Protein AF-A0A1Y0VRA6-F1 (afdb_monomer)

Sequence (64 aa):
MLKFAQQLSEGRDVGLISVKLSNAITDYSLKNDFIIPKALSDLYAIAAKNAEKYRGIMSTNIWL

Mean predicted aligned error: 4.43 Å

Structure (mmCIF, N/CA/C/O backbone):
data_AF-A0A1Y0VRA6-F1
#
_entry.id   AF-A0A1Y0VRA6-F1
#
loop_
_atom_site.group_PDB
_atom_site.id
_atom_site.type_symbol
_atom_site.label_atom_id
_atom_site.label_alt_id
_atom_site.label_comp_id
_atom_site.label_asym_id
_atom_site.label_entity_id
_atom_site.label_seq_id
_atom_site.pdbx_PDB_ins_code
_atom_site.Cartn_x
_atom_site.Cartn_y
_atom_site.Cartn_z
_atom_site.occupancy
_atom_site.B_iso_or_equiv
_atom_site.auth_seq_id
_atom_site.auth_comp_id
_atom_site.auth_asym_id
_atom_site.auth_atom_id
_atom_site.pdbx_PDB_model_num
ATOM 1 N N . MET A 1 1 ? -6.328 -2.699 -8.983 1.00 80.75 1 MET A N 1
ATOM 2 C CA . MET A 1 1 ? -6.707 -1.312 -8.627 1.00 80.75 1 MET A CA 1
ATOM 3 C C . MET A 1 1 ? -8.218 -1.104 -8.593 1.00 80.75 1 MET A C 1
ATOM 5 O O . MET A 1 1 ? -8.715 -0.797 -7.520 1.00 80.75 1 MET A O 1
ATOM 9 N N . LEU A 1 2 ? -8.966 -1.371 -9.674 1.00 85.88 2 LEU A N 1
ATOM 10 C CA . LEU A 1 2 ? -10.438 -1.213 -9.714 1.00 85.88 2 LEU A CA 1
ATOM 11 C C . LEU A 1 2 ? -11.189 -1.914 -8.569 1.00 85.88 2 LEU A C 1
ATOM 13 O O . LEU A 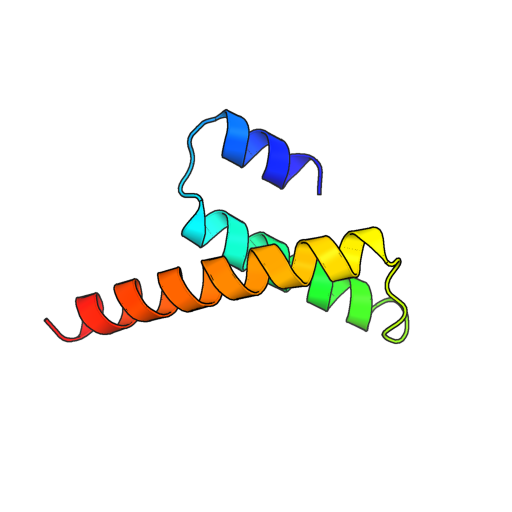1 2 ? -12.061 -1.318 -7.948 1.00 85.88 2 LEU A O 1
ATOM 17 N N . LYS A 1 3 ? -10.778 -3.138 -8.215 1.00 91.56 3 LYS A N 1
ATOM 18 C CA . LYS A 1 3 ? -11.330 -3.872 -7.066 1.00 91.56 3 LYS A CA 1
ATOM 19 C C . LYS A 1 3 ? -11.276 -3.073 -5.756 1.00 91.56 3 LYS A C 1
ATOM 21 O O . LYS A 1 3 ? -12.218 -3.127 -4.984 1.00 91.56 3 LYS A O 1
ATOM 26 N N . PHE A 1 4 ? -10.197 -2.337 -5.488 1.00 87.31 4 PHE A N 1
ATOM 27 C CA . PHE A 1 4 ? -10.066 -1.563 -4.248 1.00 87.31 4 PHE A CA 1
ATOM 28 C C . PHE A 1 4 ? -10.949 -0.314 -4.260 1.00 87.31 4 PHE A C 1
ATOM 30 O O . PHE A 1 4 ? -11.561 0.000 -3.245 1.00 87.31 4 PHE A O 1
ATOM 37 N N . ALA A 1 5 ? -11.079 0.344 -5.416 1.00 83.81 5 ALA A N 1
ATOM 38 C CA . ALA A 1 5 ? -12.019 1.450 -5.591 1.00 83.81 5 ALA A CA 1
ATOM 39 C C . ALA A 1 5 ? -13.470 0.995 -5.358 1.00 83.81 5 ALA A C 1
ATOM 41 O O . ALA A 1 5 ? -14.212 1.652 -4.634 1.00 83.81 5 ALA A O 1
ATOM 42 N N . GLN A 1 6 ? -13.837 -0.179 -5.881 1.00 86.62 6 GLN A N 1
ATOM 43 C CA . GLN A 1 6 ? -15.142 -0.788 -5.627 1.00 86.62 6 GLN A CA 1
ATOM 44 C C . GLN A 1 6 ? -15.357 -1.077 -4.132 1.00 86.62 6 GLN A C 1
ATOM 46 O O . GLN A 1 6 ? -16.386 -0.712 -3.572 1.00 86.62 6 GLN A O 1
ATOM 51 N N . GLN A 1 7 ? -14.370 -1.665 -3.452 1.00 87.88 7 GLN A N 1
ATOM 52 C CA . GLN A 1 7 ? -14.468 -1.937 -2.014 1.00 87.88 7 GLN A CA 1
ATOM 53 C C . GLN A 1 7 ? -14.665 -0.660 -1.185 1.00 87.88 7 GLN A C 1
ATOM 55 O O . GLN A 1 7 ? -15.432 -0.680 -0.227 1.00 87.88 7 GLN A O 1
ATOM 60 N N . LEU A 1 8 ? -14.019 0.446 -1.570 1.00 85.00 8 LEU A N 1
ATOM 61 C CA . LEU A 1 8 ? -14.232 1.749 -0.934 1.00 85.00 8 LEU A CA 1
ATOM 62 C C . LEU A 1 8 ? -15.653 2.269 -1.175 1.00 85.00 8 LEU A C 1
ATOM 64 O O . LEU A 1 8 ? -16.289 2.734 -0.235 1.00 85.00 8 LEU A O 1
ATOM 68 N N . SER A 1 9 ? -16.177 2.147 -2.400 1.00 82.38 9 SER A N 1
ATOM 69 C CA . SER A 1 9 ? -17.561 2.549 -2.701 1.00 82.38 9 SER A CA 1
ATOM 70 C C . SER A 1 9 ? -18.613 1.710 -1.970 1.00 82.38 9 SER A C 1
ATOM 72 O O . SER A 1 9 ? -19.685 2.210 -1.654 1.00 82.38 9 SER A O 1
ATOM 74 N N . GLU A 1 10 ? -18.290 0.458 -1.642 1.00 89.56 10 GLU A N 1
ATOM 75 C CA . GLU A 1 10 ? -19.130 -0.442 -0.841 1.00 89.56 10 GLU A CA 1
ATOM 76 C C . GLU A 1 10 ? -19.060 -0.14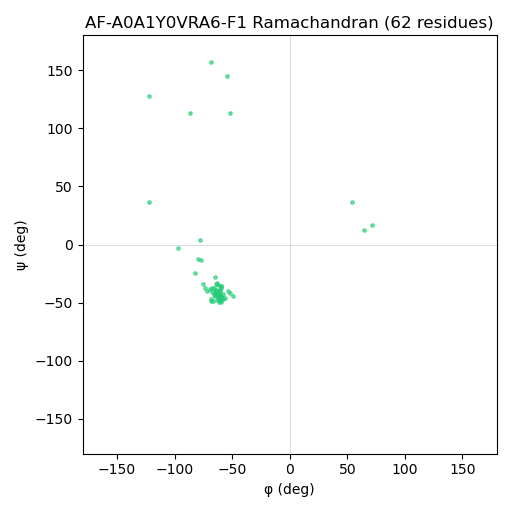1 0.670 1.00 89.56 10 GLU A C 1
ATOM 78 O O . GLU A 1 10 ? -19.625 -0.884 1.470 1.00 89.56 10 GLU A O 1
ATOM 83 N N . GLY A 1 11 ? -18.340 0.910 1.086 1.00 82.31 11 GLY A N 1
ATOM 84 C CA . GLY A 1 11 ? -18.209 1.305 2.491 1.00 82.31 11 GLY A CA 1
ATOM 85 C C . GLY A 1 11 ? -17.350 0.357 3.330 1.00 82.31 11 GLY A C 1
ATOM 86 O O . GLY A 1 11 ? -17.427 0.380 4.558 1.00 82.31 11 GLY A O 1
ATOM 87 N N . ARG A 1 12 ? -16.537 -0.500 2.697 1.00 86.31 12 ARG A N 1
ATOM 88 C CA . ARG A 1 12 ? -15.633 -1.390 3.434 1.00 86.31 12 ARG A CA 1
ATOM 89 C C . ARG A 1 12 ? -14.527 -0.593 4.132 1.00 86.31 12 ARG A C 1
ATOM 91 O O . ARG A 1 12 ? -14.175 0.507 3.714 1.00 86.31 12 ARG A O 1
ATOM 98 N N . ASP A 1 13 ? -13.950 -1.196 5.174 1.00 88.38 13 ASP A N 1
ATOM 99 C CA . ASP A 1 13 ? -12.938 -0.562 6.023 1.00 88.38 13 ASP A CA 1
ATOM 100 C C . ASP A 1 13 ? -11.771 0.028 5.209 1.00 88.38 13 ASP A C 1
ATOM 102 O O . ASP A 1 13 ? -10.974 -0.685 4.587 1.00 88.38 13 ASP A O 1
ATOM 106 N N . VAL A 1 14 ? -11.682 1.359 5.231 1.00 88.50 14 VAL A N 1
ATOM 107 C CA . VAL A 1 14 ? -10.714 2.141 4.453 1.00 88.50 14 VAL A CA 1
ATOM 108 C C . VAL A 1 14 ? -9.278 1.808 4.858 1.00 88.50 14 VAL A C 1
ATOM 110 O O . VAL A 1 14 ? -8.393 1.783 4.000 1.00 88.50 14 VAL A O 1
ATOM 113 N N . GLY A 1 15 ? -9.025 1.526 6.138 1.00 90.44 15 GLY A N 1
ATOM 114 C CA . GLY A 1 15 ? -7.695 1.201 6.647 1.00 90.44 15 GLY A CA 1
ATOM 115 C C . GLY A 1 15 ? -7.198 -0.148 6.134 1.00 90.44 15 GLY A C 1
ATOM 116 O O . GLY A 1 15 ? -6.107 -0.237 5.564 1.00 90.44 15 GLY A O 1
ATOM 117 N N . LEU A 1 16 ? -8.031 -1.184 6.225 1.00 89.88 16 LEU A N 1
ATOM 118 C CA . LEU A 1 16 ? -7.727 -2.514 5.704 1.00 89.88 16 LEU A CA 1
ATOM 119 C C . LEU A 1 16 ? -7.565 -2.513 4.178 1.00 89.88 16 LEU A C 1
ATOM 121 O O . LEU A 1 16 ? -6.687 -3.196 3.645 1.00 89.88 16 LEU A O 1
ATOM 125 N N . ILE A 1 17 ? -8.391 -1.754 3.455 1.00 93.75 17 ILE A N 1
ATOM 126 C CA . ILE A 1 17 ? -8.238 -1.603 2.002 1.00 93.75 17 ILE A CA 1
ATOM 127 C C . ILE A 1 17 ? -6.929 -0.895 1.678 1.00 93.75 17 ILE A C 1
ATOM 129 O O . ILE A 1 17 ? -6.228 -1.329 0.768 1.00 93.75 17 ILE A O 1
ATOM 133 N N . SER A 1 18 ? -6.568 0.139 2.438 1.00 93.00 18 SER A N 1
ATOM 134 C CA . SER A 1 18 ? -5.317 0.876 2.248 1.00 93.00 18 SER A CA 1
ATOM 135 C C . SER A 1 18 ? -4.094 -0.024 2.438 1.00 93.00 18 SER A C 1
ATOM 137 O O . SER A 1 18 ? -3.174 0.038 1.629 1.00 93.00 18 SER A O 1
ATOM 139 N N . VAL A 1 19 ? -4.119 -0.940 3.417 1.00 93.31 19 VAL A N 1
ATOM 140 C CA . VAL A 1 19 ? -3.085 -1.981 3.593 1.00 93.31 19 VAL A CA 1
ATOM 141 C C . VAL A 1 19 ? -2.985 -2.884 2.360 1.00 93.31 19 VAL A C 1
ATOM 143 O O . VAL A 1 19 ? -1.897 -3.130 1.840 1.00 93.31 19 VAL A O 1
ATOM 146 N N . LYS A 1 20 ? -4.120 -3.398 1.874 1.00 94.25 20 LYS A N 1
ATOM 147 C CA . LYS A 1 20 ? -4.130 -4.301 0.711 1.00 94.25 20 LYS A CA 1
ATOM 148 C C . LYS A 1 20 ? -3.677 -3.5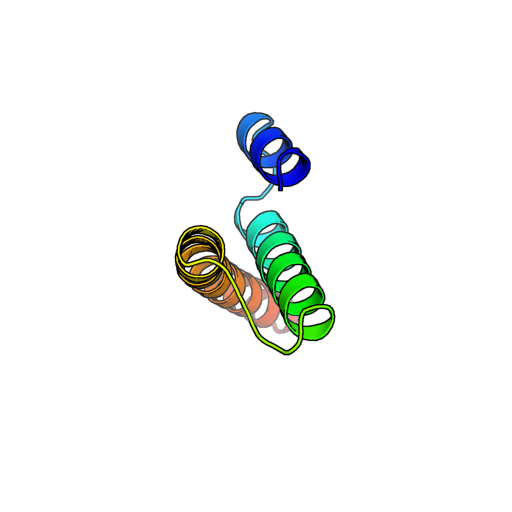87 -0.560 1.00 94.25 20 LYS A C 1
ATOM 150 O O . LYS A 1 20 ? -2.978 -4.178 -1.378 1.00 94.25 20 LYS A O 1
ATOM 155 N N . LEU A 1 21 ? -4.064 -2.325 -0.711 1.00 94.19 21 LEU A N 1
ATOM 156 C CA . LEU A 1 21 ? -3.703 -1.485 -1.839 1.00 94.19 21 LEU A CA 1
ATOM 157 C C . LEU A 1 21 ? -2.209 -1.151 -1.832 1.00 94.19 21 LEU A C 1
ATOM 159 O O . LEU A 1 21 ? -1.568 -1.331 -2.863 1.00 94.19 21 LEU A O 1
ATOM 163 N N . SER A 1 22 ? -1.644 -0.734 -0.691 1.00 94.44 22 SER A N 1
ATOM 164 C CA . SER A 1 22 ? -0.209 -0.445 -0.589 1.00 94.44 22 SER A CA 1
ATOM 165 C C . SER A 1 22 ? 0.620 -1.674 -0.950 1.00 94.44 22 SER A C 1
ATOM 167 O O . SER A 1 22 ? 1.520 -1.576 -1.776 1.00 94.44 22 SER A O 1
ATOM 169 N N . ASN A 1 23 ? 0.248 -2.846 -0.422 1.00 95.00 23 ASN A N 1
ATOM 170 C CA . ASN A 1 23 ? 0.941 -4.100 -0.713 1.00 95.00 23 ASN A CA 1
ATOM 171 C C . ASN A 1 23 ? 0.833 -4.475 -2.198 1.00 95.00 23 ASN A C 1
ATOM 173 O O . ASN A 1 23 ? 1.826 -4.850 -2.808 1.00 95.00 23 ASN A O 1
ATOM 177 N N . ALA A 1 24 ? -0.345 -4.316 -2.810 1.00 95.12 24 ALA A N 1
ATOM 178 C CA . ALA A 1 24 ? -0.523 -4.603 -4.231 1.00 95.12 24 ALA A CA 1
ATOM 179 C C . ALA A 1 24 ? 0.312 -3.679 -5.137 1.00 95.12 24 ALA A C 1
ATOM 181 O O . ALA A 1 24 ? 0.768 -4.114 -6.194 1.00 95.12 24 ALA A O 1
ATOM 182 N N . ILE A 1 25 ? 0.507 -2.412 -4.750 1.00 94.81 25 ILE A N 1
ATOM 183 C CA . ILE A 1 25 ? 1.376 -1.483 -5.488 1.00 94.81 25 ILE A CA 1
ATOM 184 C C . ILE A 1 25 ? 2.851 -1.860 -5.294 1.00 94.81 25 ILE A C 1
ATOM 186 O O . ILE A 1 25 ? 3.605 -1.848 -6.264 1.00 94.81 25 ILE A O 1
ATOM 190 N N . THR A 1 26 ? 3.258 -2.254 -4.084 1.00 94.31 26 THR A N 1
ATOM 191 C CA . THR A 1 26 ? 4.609 -2.773 -3.826 1.00 94.31 26 THR A CA 1
ATOM 192 C C . THR A 1 26 ? 4.895 -4.026 -4.653 1.00 94.31 26 THR A C 1
ATOM 194 O O . THR A 1 26 ? 5.912 -4.073 -5.336 1.00 94.31 26 THR A O 1
ATOM 197 N N . ASP A 1 27 ? 3.979 -4.996 -4.682 1.00 95.56 27 ASP A N 1
ATOM 198 C CA . ASP A 1 27 ? 4.118 -6.215 -5.488 1.00 95.56 27 ASP A CA 1
ATOM 199 C C . ASP A 1 27 ? 4.214 -5.910 -6.984 1.00 95.56 27 ASP A C 1
ATOM 201 O O . ASP A 1 27 ? 4.988 -6.539 -7.705 1.00 95.56 27 ASP A O 1
ATOM 205 N N . TYR A 1 28 ? 3.427 -4.944 -7.467 1.00 94.25 28 TYR A N 1
ATOM 206 C CA . TYR A 1 28 ? 3.550 -4.461 -8.838 1.00 94.25 28 TYR A CA 1
ATOM 207 C C . TYR A 1 28 ? 4.944 -3.875 -9.082 1.00 94.25 28 TYR A C 1
ATOM 209 O O . TYR A 1 28 ? 5.583 -4.243 -10.061 1.00 94.25 28 TYR A O 1
ATOM 217 N N . SER A 1 29 ? 5.431 -3.012 -8.188 1.00 94.50 29 SER A N 1
ATOM 218 C CA . SER A 1 29 ? 6.755 -2.390 -8.290 1.00 94.50 29 SER A CA 1
ATOM 219 C C . SER A 1 29 ? 7.869 -3.440 -8.358 1.00 94.50 29 SER A C 1
ATOM 221 O O . SER A 1 29 ? 8.695 -3.403 -9.264 1.00 94.50 29 SER A O 1
ATOM 223 N N . LEU A 1 30 ? 7.824 -4.450 -7.482 1.00 95.94 30 LEU A N 1
ATOM 224 C CA . LEU A 1 30 ? 8.786 -5.558 -7.462 1.00 95.94 30 LEU A CA 1
ATOM 225 C C . LEU A 1 30 ? 8.808 -6.354 -8.772 1.00 95.94 30 LEU A C 1
ATOM 227 O O . LEU A 1 30 ? 9.865 -6.801 -9.200 1.00 95.94 30 LEU A O 1
ATOM 231 N N . LYS A 1 31 ? 7.652 -6.525 -9.420 1.00 96.00 31 LYS A N 1
ATOM 232 C CA . LYS A 1 31 ? 7.537 -7.236 -10.705 1.00 96.00 31 LYS A CA 1
ATOM 233 C C . LYS A 1 31 ? 7.941 -6.397 -11.918 1.00 96.00 31 LYS A C 1
ATOM 235 O O . LYS A 1 31 ? 8.045 -6.951 -13.005 1.00 96.00 31 LYS A O 1
ATOM 240 N N . ASN A 1 32 ? 8.106 -5.088 -11.747 1.00 94.94 32 ASN A N 1
ATOM 241 C CA . ASN A 1 32 ? 8.410 -4.138 -12.816 1.00 94.94 32 ASN A CA 1
ATOM 242 C C . ASN A 1 32 ? 9.719 -3.385 -12.523 1.00 94.94 32 ASN A C 1
ATOM 244 O O . ASN A 1 32 ? 9.809 -2.189 -12.781 1.00 94.94 32 ASN A O 1
ATOM 248 N N . ASP A 1 33 ? 10.709 -4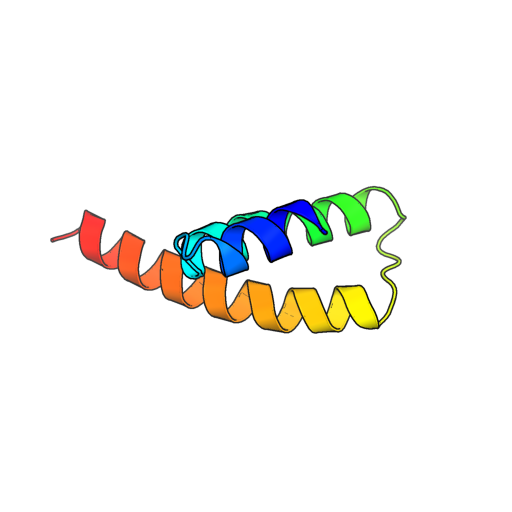.062 -11.930 1.00 95.00 33 ASP A N 1
ATOM 249 C CA . ASP A 1 33 ? 12.051 -3.518 -11.668 1.00 95.00 33 ASP A CA 1
ATOM 250 C C . ASP A 1 33 ? 12.052 -2.191 -10.892 1.00 95.00 33 ASP A C 1
ATOM 252 O O . ASP A 1 33 ? 12.855 -1.293 -11.135 1.00 95.00 33 ASP A O 1
ATOM 256 N N . PHE A 1 34 ? 11.124 -2.059 -9.942 1.00 91.62 34 PHE A N 1
ATOM 257 C CA . PHE A 1 34 ? 10.902 -0.856 -9.137 1.00 91.62 34 PHE A CA 1
ATOM 258 C C . PHE A 1 34 ? 10.442 0.378 -9.932 1.00 91.62 34 PHE A C 1
ATOM 260 O O . PHE A 1 34 ? 10.390 1.489 -9.397 1.00 91.62 34 PHE A O 1
ATOM 267 N N . ILE A 1 35 ? 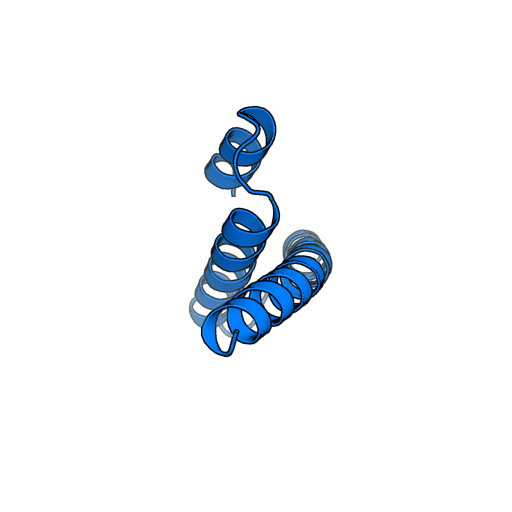10.051 0.197 -11.195 1.00 91.81 35 ILE A N 1
ATOM 268 C CA . ILE A 1 35 ? 9.502 1.248 -12.044 1.00 91.81 35 ILE A CA 1
ATOM 269 C C . ILE A 1 35 ? 7.996 1.326 -11.814 1.00 91.81 35 ILE A C 1
ATOM 271 O O . ILE A 1 35 ? 7.218 0.441 -12.177 1.00 91.81 35 ILE A O 1
ATOM 275 N N . ILE A 1 36 ? 7.568 2.441 -11.233 1.00 92.38 36 ILE A N 1
ATOM 276 C CA . ILE A 1 36 ? 6.163 2.730 -10.958 1.00 92.38 36 ILE A CA 1
ATOM 277 C C . ILE A 1 36 ? 5.743 4.039 -11.630 1.00 92.38 36 ILE A C 1
ATOM 279 O O . ILE A 1 36 ? 6.379 5.074 -11.420 1.00 92.38 36 ILE A O 1
ATOM 283 N N . PRO A 1 37 ? 4.644 4.037 -12.411 1.00 95.06 37 PRO A N 1
ATOM 284 C CA . PRO A 1 37 ? 4.036 5.260 -12.913 1.00 95.06 37 PRO A CA 1
ATOM 285 C C . PRO A 1 37 ? 3.708 6.226 -11.774 1.00 95.06 37 PRO A C 1
ATOM 287 O O . PRO A 1 37 ? 3.251 5.801 -10.709 1.00 95.06 37 PRO A O 1
ATOM 290 N N . LYS A 1 38 ? 3.845 7.532 -12.029 1.00 94.25 38 LYS A N 1
ATOM 291 C CA . LYS A 1 38 ? 3.588 8.586 -11.034 1.00 94.25 38 LYS A CA 1
ATOM 292 C C . LYS A 1 38 ? 2.241 8.416 -10.323 1.00 94.25 38 LYS A C 1
ATOM 294 O O . LYS A 1 38 ? 2.193 8.457 -9.104 1.00 94.25 38 LYS A O 1
ATOM 299 N N . ALA A 1 39 ? 1.179 8.109 -11.067 1.00 93.44 39 ALA A N 1
ATOM 300 C CA . ALA A 1 39 ? -0.150 7.892 -10.496 1.00 93.44 39 ALA A CA 1
ATOM 301 C C . ALA A 1 39 ? -0.203 6.742 -9.467 1.00 93.44 39 ALA A C 1
ATOM 303 O O . ALA A 1 39 ? -0.926 6.841 -8.478 1.00 93.44 39 ALA A O 1
ATOM 304 N N . LEU A 1 40 ? 0.558 5.657 -9.670 1.00 93.50 40 LEU A N 1
ATOM 305 C CA . LEU A 1 40 ? 0.644 4.564 -8.693 1.00 93.50 40 LEU A CA 1
ATOM 306 C C . LEU A 1 40 ? 1.513 4.941 -7.494 1.00 93.50 40 LEU A C 1
ATOM 308 O O . LEU A 1 40 ? 1.197 4.533 -6.381 1.00 93.50 40 LEU A O 1
ATOM 312 N N . SER A 1 41 ? 2.563 5.735 -7.708 1.00 94.88 41 SER A N 1
ATOM 313 C CA . SER A 1 41 ? 3.389 6.273 -6.623 1.00 94.88 41 SER A CA 1
ATOM 314 C C . SER A 1 41 ? 2.583 7.205 -5.709 1.00 94.88 41 SER A C 1
ATOM 316 O O . SER A 1 41 ? 2.555 7.017 -4.493 1.00 94.88 41 SER A O 1
ATOM 318 N N . ASP A 1 42 ? 1.832 8.141 -6.295 1.00 95.50 42 ASP A N 1
ATOM 319 C CA . ASP A 1 42 ? 0.957 9.062 -5.562 1.00 95.50 42 ASP A CA 1
ATOM 320 C C . ASP A 1 42 ? -0.119 8.285 -4.782 1.00 95.50 42 ASP A C 1
ATOM 322 O O . ASP A 1 42 ? -0.363 8.536 -3.599 1.00 95.50 42 ASP A O 1
ATOM 326 N N . LEU A 1 43 ? -0.721 7.272 -5.418 1.00 93.38 43 LEU A N 1
ATOM 327 C CA . LEU A 1 43 ? -1.699 6.399 -4.773 1.00 93.38 43 LEU A CA 1
ATOM 328 C C . LEU A 1 43 ? -1.085 5.591 -3.622 1.00 93.38 43 LEU A C 1
ATOM 330 O O . LEU A 1 43 ? -1.718 5.435 -2.576 1.00 93.38 43 LEU A O 1
ATOM 334 N N . TYR A 1 44 ? 0.142 5.095 -3.791 1.00 94.81 44 TYR A N 1
ATOM 335 C CA . TYR A 1 44 ? 0.872 4.392 -2.743 1.00 94.81 44 TYR A CA 1
ATOM 336 C C . TYR A 1 44 ? 1.123 5.293 -1.538 1.00 94.81 44 TYR A C 1
ATOM 338 O O . TYR A 1 44 ? 0.874 4.858 -0.420 1.00 94.81 44 TYR A O 1
ATOM 346 N N . ALA A 1 45 ? 1.540 6.546 -1.739 1.00 95.50 45 ALA A N 1
ATOM 347 C CA . ALA A 1 45 ? 1.787 7.479 -0.641 1.00 95.50 45 ALA A CA 1
ATOM 348 C C . ALA A 1 45 ? 0.532 7.694 0.227 1.00 95.50 45 ALA A C 1
ATOM 350 O O . ALA A 1 45 ? 0.599 7.661 1.458 1.00 95.50 45 ALA A O 1
ATOM 351 N N . ILE A 1 46 ? -0.633 7.842 -0.412 1.00 93.31 46 ILE A N 1
ATOM 352 C CA . ILE A 1 46 ? -1.920 7.983 0.283 1.00 93.31 46 ILE A CA 1
AT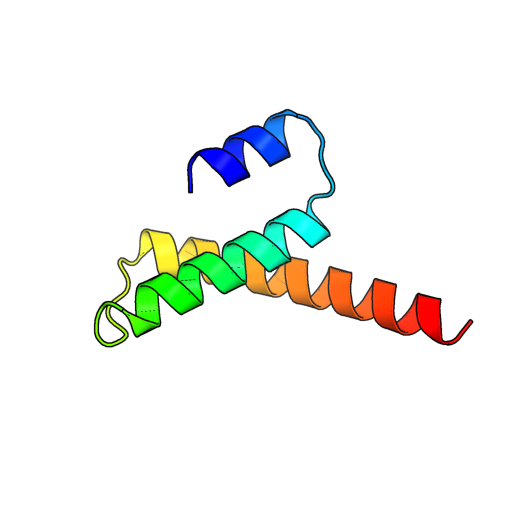OM 353 C C . ILE A 1 46 ? -2.283 6.684 1.018 1.00 93.31 46 ILE A C 1
ATOM 355 O O . ILE A 1 46 ? -2.635 6.709 2.201 1.00 93.31 46 ILE A O 1
ATOM 359 N N . ALA A 1 47 ? -2.180 5.542 0.334 1.00 92.94 47 ALA A N 1
ATOM 360 C CA . ALA A 1 47 ? -2.526 4.239 0.894 1.00 92.94 47 ALA A CA 1
ATOM 361 C C . ALA A 1 47 ? -1.609 3.851 2.066 1.00 92.94 47 ALA A C 1
ATOM 363 O O . ALA A 1 47 ? -2.095 3.390 3.094 1.00 92.94 47 ALA A O 1
ATOM 364 N N . ALA A 1 48 ? -0.301 4.084 1.953 1.00 92.88 48 ALA A N 1
ATOM 365 C CA . ALA A 1 48 ? 0.684 3.768 2.981 1.00 92.88 48 ALA A CA 1
ATOM 366 C C . ALA A 1 48 ? 0.422 4.550 4.274 1.00 92.88 48 ALA A C 1
ATOM 368 O O . ALA A 1 48 ? 0.395 3.950 5.346 1.00 92.88 48 ALA A O 1
ATOM 369 N N . LYS A 1 49 ? 0.119 5.851 4.174 1.00 93.56 49 LYS A N 1
ATOM 370 C CA . LYS A 1 49 ? -0.231 6.687 5.334 1.00 93.56 49 LYS A CA 1
ATOM 371 C C . LYS A 1 49 ? -1.471 6.170 6.071 1.00 93.56 49 LYS A C 1
ATOM 373 O O . LYS A 1 49 ? -1.485 6.074 7.298 1.00 93.56 49 LYS A O 1
ATOM 378 N N . ASN A 1 50 ? -2.521 5.814 5.331 1.00 90.62 50 ASN A N 1
ATOM 379 C CA . ASN A 1 50 ? -3.745 5.266 5.923 1.00 90.62 50 ASN A CA 1
ATOM 380 C C . ASN A 1 50 ? -3.524 3.864 6.512 1.00 90.62 50 ASN A C 1
ATOM 382 O O . ASN A 1 50 ? -4.060 3.544 7.573 1.00 90.62 50 ASN A O 1
ATOM 386 N N . ALA A 1 51 ? -2.715 3.043 5.842 1.00 91.50 51 ALA A N 1
ATOM 387 C CA . ALA A 1 51 ? -2.343 1.711 6.294 1.00 91.50 51 ALA A CA 1
ATOM 388 C C . ALA A 1 51 ? -1.525 1.753 7.591 1.00 91.50 51 ALA A C 1
ATOM 390 O O . ALA A 1 51 ? -1.766 0.949 8.487 1.00 91.50 51 ALA A O 1
ATOM 391 N N . GLU A 1 52 ? -0.579 2.684 7.712 1.00 91.56 52 GLU A N 1
ATOM 392 C CA . GLU A 1 52 ? 0.217 2.894 8.923 1.00 91.56 52 GLU A CA 1
ATOM 393 C C . GLU A 1 52 ? -0.673 3.270 10.109 1.00 91.56 52 GLU A C 1
ATOM 395 O O . GLU A 1 52 ? -0.628 2.604 11.143 1.00 91.56 52 GLU A O 1
ATOM 400 N N . LYS A 1 53 ? -1.563 4.255 9.930 1.00 90.81 53 LYS A N 1
ATOM 401 C CA . LYS A 1 53 ? -2.534 4.643 10.963 1.00 90.81 53 LYS A CA 1
ATOM 402 C C . LYS A 1 53 ? -3.402 3.460 11.402 1.00 90.81 53 LYS A C 1
ATOM 404 O O . LYS A 1 53 ? -3.586 3.246 12.596 1.00 90.81 53 LYS A O 1
ATOM 409 N N . TYR A 1 54 ? -3.921 2.685 10.448 1.00 90.88 54 TYR A N 1
ATOM 410 C CA . TYR A 1 54 ? -4.737 1.506 10.740 1.00 90.88 54 TYR A CA 1
ATOM 411 C C . TYR A 1 54 ? -3.953 0.439 11.513 1.00 90.88 54 TYR A C 1
ATOM 413 O O . TYR A 1 54 ? -4.444 -0.072 12.516 1.00 90.88 54 TYR A O 1
ATOM 421 N N . ARG A 1 55 ? -2.722 0.129 11.085 1.00 86.44 55 ARG A N 1
ATOM 422 C CA . ARG A 1 55 ? -1.849 -0.824 11.785 1.00 86.44 55 ARG A CA 1
ATOM 423 C C . ARG A 1 55 ? -1.531 -0.360 13.201 1.00 86.44 55 ARG A C 1
ATOM 425 O O . ARG A 1 55 ? -1.556 -1.197 14.090 1.00 86.44 55 ARG A O 1
ATOM 432 N N . GLY A 1 56 ? -1.295 0.937 13.405 1.00 87.81 56 GLY A N 1
ATOM 433 C CA . GLY A 1 56 ? -1.069 1.519 14.729 1.00 87.81 56 GLY A CA 1
ATOM 434 C C . GLY A 1 56 ? -2.271 1.355 15.661 1.00 87.81 56 GLY A C 1
ATOM 435 O O . GLY A 1 56 ? -2.109 0.921 16.792 1.00 87.81 56 GLY A O 1
ATOM 436 N N . ILE A 1 57 ? -3.487 1.623 15.175 1.00 86.06 57 ILE A N 1
ATOM 437 C CA . ILE A 1 57 ? -4.718 1.425 15.963 1.00 86.06 57 ILE A CA 1
ATOM 438 C C . ILE A 1 57 ? -4.932 -0.062 16.281 1.00 86.06 57 ILE A C 1
ATOM 440 O O . ILE A 1 57 ? -5.253 -0.430 17.411 1.00 86.06 57 ILE A O 1
ATOM 444 N N . MET A 1 58 ? -4.744 -0.936 15.290 1.00 84.31 58 MET A N 1
ATOM 445 C CA . MET A 1 58 ? -4.914 -2.376 15.482 1.00 84.31 58 MET A CA 1
ATOM 446 C C . MET A 1 58 ? -3.854 -2.963 16.414 1.00 84.31 58 MET A C 1
ATOM 448 O O . MET A 1 58 ? -4.185 -3.824 17.222 1.00 84.31 58 MET A O 1
ATOM 452 N N . SER A 1 59 ? -2.605 -2.490 16.358 1.00 79.69 59 SER A N 1
ATOM 453 C CA . SER A 1 59 ? -1.566 -2.931 17.287 1.00 79.69 59 SER A CA 1
ATOM 454 C C . SER A 1 59 ? -1.854 -2.453 18.706 1.00 79.69 59 SER A C 1
ATOM 456 O O . SER A 1 59 ? -1.725 -3.252 19.624 1.00 79.69 59 SER A O 1
ATOM 458 N N . THR A 1 60 ? -2.317 -1.214 18.906 1.00 76.50 60 THR A N 1
ATOM 459 C CA . THR A 1 60 ? -2.723 -0.739 20.241 1.00 76.50 60 THR A CA 1
ATOM 460 C C . THR A 1 60 ? -3.905 -1.518 20.813 1.00 76.50 60 THR A C 1
ATOM 462 O O . THR A 1 60 ? -3.937 -1.754 22.013 1.00 76.50 60 THR A O 1
ATOM 465 N N . ASN A 1 61 ? -4.834 -1.976 19.968 1.00 67.50 61 ASN A N 1
ATOM 466 C CA . ASN A 1 61 ? -5.988 -2.772 20.396 1.00 67.50 61 ASN A CA 1
ATOM 467 C C . ASN A 1 61 ? -5.661 -4.247 20.695 1.00 67.50 61 ASN A C 1
ATOM 469 O O . ASN A 1 61 ? -6.5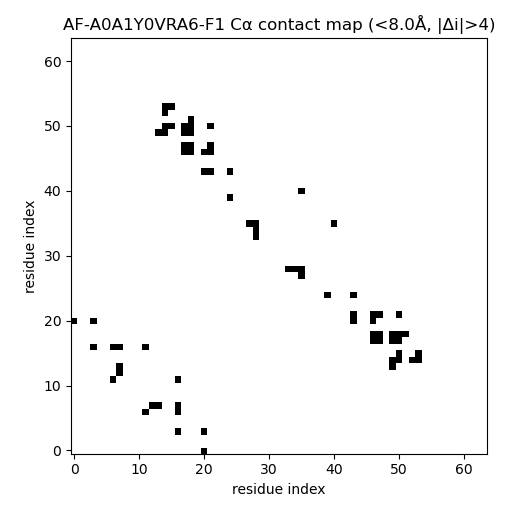02 -4.933 21.256 1.00 67.50 61 ASN A O 1
ATOM 473 N N . ILE A 1 62 ? -4.488 -4.759 20.305 1.00 61.50 62 ILE A N 1
ATOM 474 C CA . ILE A 1 62 ? -4.052 -6.126 20.654 1.00 61.50 62 ILE A CA 1
ATOM 475 C C . ILE A 1 62 ? -3.448 -6.179 22.069 1.00 61.50 62 ILE A C 1
ATOM 477 O O . ILE A 1 62 ? -3.437 -7.239 22.689 1.00 61.50 62 ILE A O 1
ATOM 481 N N . TRP A 1 63 ? -2.932 -5.054 22.575 1.00 52.09 63 TRP A N 1
ATOM 482 C CA . TRP A 1 63 ? -2.283 -4.966 23.891 1.00 52.09 63 TRP A CA 1
ATOM 483 C C . TRP A 1 63 ? -3.200 -4.455 25.019 1.00 52.09 63 TRP A C 1
ATOM 485 O O . TRP A 1 63 ? -2.744 -4.389 26.161 1.00 52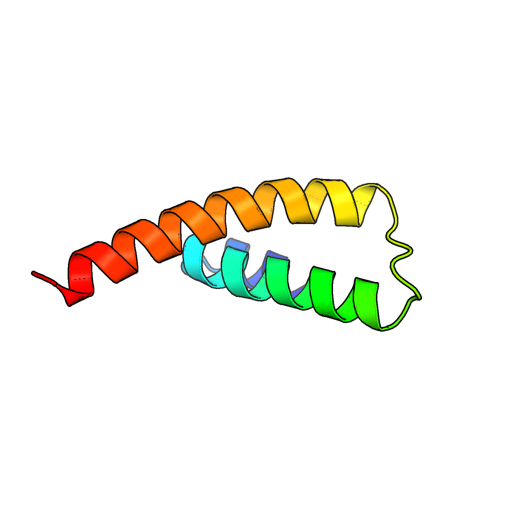.09 63 TRP A O 1
ATOM 495 N N . LEU A 1 64 ? -4.448 -4.085 24.712 1.00 47.38 64 LEU A N 1
ATOM 496 C CA . LEU A 1 64 ? -5.498 -3.707 25.672 1.00 47.38 64 LEU A CA 1
ATOM 497 C C . LEU A 1 64 ? -6.475 -4.867 25.872 1.00 47.38 64 LEU A C 1
ATOM 499 O O . LEU A 1 64 ? -6.891 -5.070 27.033 1.00 47.38 64 LEU A O 1
#

Secondary structure (DSSP, 8-state):
-HHHHHHHHTT--HHHHHHHHHHHHHHHHHHTTT---HHHHHHHHHHHHHHHHHHHHHHHHH--

Radius of gyration: 12.85 Å; Cα contacts (8 Å, |Δi|>4): 3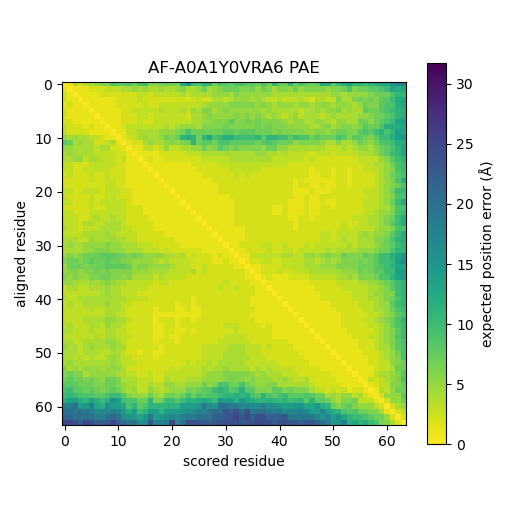8; chains: 1; bounding box: 31×16×39 Å

Organism: Pediococcus pentosaceus (NCBI:txid1255)

pLDDT: mean 88.73, std 9.49, range [47.38, 96.0]

Nearest PDB structures (foldseek):
  8rql-assembly1_R  TM=6.511E-01  e=9.249E+00  Homo sapiens

InterPro domains:
  IPR015046 Lactococcin-A immunity protein-like [PF08951] (2-49)
  IPR023130 Ta0600-like superfamily [G3DSA:1.20.1440.50] (1-48)

Solvent-accessible surface area (backbone atoms only — not comparable to full-atom values): 3535 Å² total; per-residue (Å²): 110,69,69,57,57,51,41,51,76,72,68,45,65,62,34,65,48,17,41,56,49,28,50,53,51,50,54,49,21,67,76,44,82,68,58,64,58,66,71,58,50,56,50,34,57,56,19,43,55,41,19,51,54,38,50,52,54,54,54,56,62,73,78,109

Foldseek 3Di:
DVVLVVCVVVVHDLLVSLLVLLVVLVVVCVVVVNDDDPVSVVSNVVSVVSNVVSVVVVVVVVVD